Protein AF-D4AVE0-F1 (afdb_monomer_lite)

Structure (mmCIF, N/CA/C/O backbone):
data_AF-D4AVE0-F1
#
_entry.id   AF-D4AVE0-F1
#
loop_
_atom_site.group_PDB
_atom_site.id
_atom_site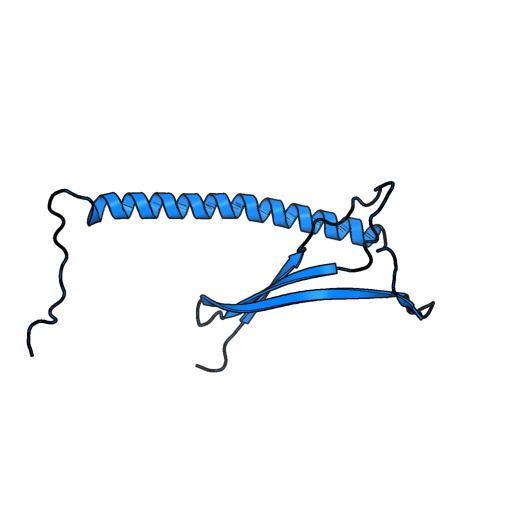.type_symbol
_atom_site.label_atom_id
_atom_site.label_alt_id
_atom_site.label_comp_id
_atom_site.label_asym_id
_atom_site.label_entity_id
_atom_site.label_seq_id
_atom_site.pdbx_PDB_ins_code
_atom_site.Cartn_x
_atom_site.Cartn_y
_atom_site.Cartn_z
_atom_site.occupancy
_atom_site.B_iso_or_equiv
_atom_site.auth_seq_id
_atom_site.auth_comp_id
_atom_site.auth_asym_id
_atom_site.auth_atom_id
_atom_site.pdbx_PDB_model_num
ATOM 1 N N . MET A 1 1 ? -22.936 -13.866 6.653 1.00 70.31 1 MET A N 1
ATOM 2 C CA . MET A 1 1 ? -23.498 -14.890 5.759 1.00 70.31 1 MET A CA 1
ATOM 3 C C . MET A 1 1 ? -22.963 -14.575 4.379 1.00 70.31 1 MET A C 1
ATOM 5 O O . MET A 1 1 ? -22.726 -13.404 4.125 1.00 70.31 1 MET A O 1
ATOM 9 N N . PHE A 1 2 ? -22.672 -15.578 3.562 1.00 84.19 2 PHE A N 1
ATOM 10 C CA . PHE A 1 2 ? -22.237 -15.350 2.185 1.00 84.19 2 PHE A CA 1
ATOM 11 C C . PHE A 1 2 ? -23.430 -14.882 1.321 1.00 84.19 2 PHE A C 1
ATOM 13 O O . PHE A 1 2 ? -24.539 -15.358 1.578 1.00 84.19 2 PHE A O 1
ATOM 20 N N . PRO A 1 3 ? -23.219 -14.024 0.302 1.00 89.94 3 PRO A N 1
ATOM 21 C CA . PRO A 1 3 ? -21.960 -13.357 -0.045 1.00 89.94 3 PRO A CA 1
ATOM 22 C C . PRO A 1 3 ? -21.659 -12.143 0.842 1.00 89.94 3 PRO A C 1
ATOM 24 O O . PRO A 1 3 ? -22.563 -11.500 1.368 1.00 89.94 3 PRO A O 1
ATOM 27 N N . ASP A 1 4 ? -20.369 -11.859 1.010 1.00 93.12 4 ASP A N 1
ATOM 28 C CA . ASP A 1 4 ? -19.869 -10.647 1.664 1.00 93.12 4 ASP A CA 1
ATOM 29 C C . ASP A 1 4 ? -19.346 -9.676 0.603 1.00 93.12 4 ASP A C 1
ATOM 31 O O . ASP A 1 4 ? -18.782 -10.107 -0.406 1.00 93.12 4 ASP A O 1
ATOM 35 N N . GLN A 1 5 ? -19.518 -8.381 0.847 1.00 95.75 5 GLN A N 1
ATOM 36 C CA . GLN A 1 5 ? -18.905 -7.333 0.045 1.00 95.75 5 GLN A CA 1
ATOM 37 C C . GLN A 1 5 ? -17.585 -6.934 0.699 1.00 95.75 5 GLN A C 1
ATOM 39 O O . GLN A 1 5 ? -17.499 -6.783 1.921 1.00 95.75 5 GLN A O 1
ATOM 44 N N . ILE A 1 6 ? -16.544 -6.780 -0.116 1.00 96.19 6 ILE A N 1
ATOM 45 C CA . ILE A 1 6 ? -15.226 -6.386 0.368 1.00 96.19 6 ILE A CA 1
ATOM 46 C C . ILE A 1 6 ? -14.790 -5.071 -0.258 1.00 96.19 6 ILE A C 1
ATOM 48 O O . ILE A 1 6 ? -15.017 -4.819 -1.440 1.00 96.19 6 ILE A O 1
ATOM 52 N N . SER A 1 7 ? -14.092 -4.279 0.546 1.00 97.50 7 SER A N 1
ATOM 53 C CA . SER A 1 7 ? -13.344 -3.110 0.102 1.00 97.50 7 SER A CA 1
ATOM 54 C C . SER A 1 7 ? -11.851 -3.420 0.194 1.00 97.50 7 SER A C 1
ATOM 56 O O . SER A 1 7 ? -11.379 -3.926 1.216 1.00 97.50 7 SER A O 1
ATOM 58 N N . VAL A 1 8 ? -11.102 -3.133 -0.871 1.00 97.94 8 VAL A N 1
ATOM 59 C CA . VAL A 1 8 ? -9.654 -3.373 -0.945 1.00 97.94 8 VAL A CA 1
ATOM 60 C C . VAL A 1 8 ? -8.934 -2.034 -1.016 1.00 97.94 8 VAL A C 1
ATOM 62 O O . VAL A 1 8 ? -9.192 -1.224 -1.904 1.00 97.94 8 VAL A O 1
ATOM 65 N N . TYR A 1 9 ? -8.030 -1.801 -0.072 1.00 96.75 9 TYR A N 1
ATOM 66 C CA . TYR A 1 9 ? -7.255 -0.572 0.023 1.00 96.75 9 TYR A CA 1
ATOM 67 C C . TYR A 1 9 ? -5.791 -0.871 -0.250 1.00 96.75 9 TYR A C 1
ATOM 69 O O . TYR A 1 9 ? -5.193 -1.676 0.460 1.00 96.75 9 TYR A O 1
ATOM 77 N N . HIS A 1 10 ? -5.213 -0.181 -1.229 1.00 96.75 10 HIS A N 1
ATOM 78 C CA . HIS A 1 10 ? -3.786 -0.230 -1.529 1.00 96.75 10 HIS A CA 1
ATOM 79 C C . HIS A 1 10 ? -3.136 1.072 -1.075 1.00 96.75 10 HIS A C 1
ATOM 81 O O . HIS A 1 10 ? -3.713 2.154 -1.221 1.00 96.75 10 HIS A O 1
ATOM 87 N N . LYS A 1 11 ? -1.915 0.980 -0.561 1.00 96.25 11 LYS A N 1
ATOM 88 C CA . LYS A 1 11 ? -1.058 2.143 -0.335 1.00 96.25 11 LYS A CA 1
ATOM 89 C C . LYS A 1 11 ? 0.369 1.815 -0.737 1.00 96.25 11 LYS A C 1
ATOM 91 O O . LYS A 1 11 ? 0.800 0.674 -0.616 1.00 96.25 11 LYS A O 1
ATOM 96 N N . LEU A 1 12 ? 1.115 2.834 -1.143 1.0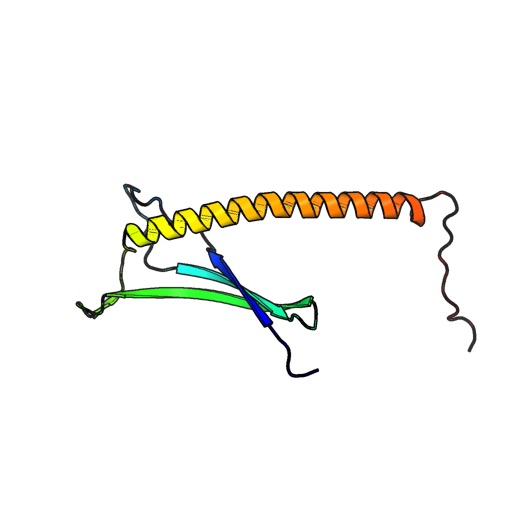0 95.94 12 LEU A N 1
ATOM 97 C CA . LEU A 1 12 ? 2.566 2.738 -1.262 1.00 95.94 12 LEU A CA 1
ATOM 98 C C . LEU A 1 12 ? 3.159 2.347 0.097 1.00 95.94 12 LEU A C 1
ATOM 100 O O . LEU A 1 12 ? 2.859 3.005 1.100 1.00 95.94 12 LEU A O 1
ATOM 104 N N . SER A 1 13 ? 3.988 1.304 0.126 1.00 94.81 13 SER A N 1
ATOM 105 C CA . SER A 1 13 ? 4.689 0.870 1.344 1.00 94.81 13 SER A CA 1
ATOM 106 C C . SER A 1 13 ? 5.861 1.790 1.676 1.00 94.81 13 SER A C 1
ATOM 108 O O . SER A 1 13 ? 6.118 2.083 2.841 1.00 94.81 13 SER A O 1
ATOM 110 N N . ASN A 1 14 ? 6.548 2.278 0.640 1.00 90.94 14 ASN A N 1
ATOM 111 C CA . ASN A 1 14 ? 7.761 3.076 0.758 1.00 90.94 14 ASN A CA 1
ATOM 112 C C . ASN A 1 14 ? 7.637 4.378 -0.022 1.00 90.94 14 ASN A C 1
ATOM 114 O O . ASN A 1 14 ? 6.990 4.430 -1.072 1.00 90.94 14 ASN A O 1
ATOM 118 N N . GLU A 1 15 ? 8.312 5.408 0.478 1.00 91.44 15 GLU A N 1
ATOM 119 C CA . GLU A 1 15 ? 8.450 6.667 -0.230 1.00 91.44 15 GLU A CA 1
ATOM 120 C C . GLU A 1 15 ? 9.178 6.409 -1.566 1.00 91.44 15 GLU A C 1
ATOM 122 O O . GLU A 1 15 ? 10.274 5.844 -1.553 1.00 91.44 15 GLU A O 1
ATOM 127 N N . PRO A 1 16 ? 8.605 6.803 -2.724 1.00 90.06 16 PRO A N 1
ATOM 128 C CA . PRO A 1 16 ? 9.316 6.729 -4.009 1.00 90.06 16 PRO A CA 1
ATOM 129 C C . PRO A 1 16 ? 10.635 7.535 -3.981 1.00 90.06 16 PRO A C 1
ATOM 131 O O . PRO A 1 16 ? 10.893 8.235 -3.010 1.00 90.06 16 PRO A O 1
ATOM 134 N N . PRO A 1 17 ? 11.503 7.511 -4.996 1.00 88.25 17 PRO A N 1
ATOM 135 C CA . PRO A 1 17 ? 12.554 8.520 -5.142 1.00 88.25 17 PRO A CA 1
ATOM 136 C C . PRO A 1 17 ? 11.983 9.844 -5.676 1.00 88.25 17 PRO A C 1
ATOM 138 O O . PRO A 1 17 ? 10.886 9.889 -6.246 1.00 88.25 17 PRO A O 1
ATOM 141 N N . ALA A 1 18 ? 12.727 10.942 -5.509 1.00 84.44 18 ALA A N 1
ATOM 142 C CA . ALA A 1 18 ? 12.371 12.193 -6.171 1.00 84.44 18 ALA A CA 1
ATOM 143 C C . ALA A 1 18 ? 12.543 12.037 -7.698 1.00 84.44 18 ALA A C 1
ATOM 145 O O . ALA A 1 18 ? 13.493 11.388 -8.132 1.00 84.44 18 ALA A O 1
ATOM 146 N N . PRO A 1 19 ? 11.690 12.648 -8.544 1.00 80.19 19 PRO A N 1
ATOM 147 C CA . PRO A 1 19 ? 11.794 12.490 -9.999 1.00 80.19 19 PRO A CA 1
ATOM 148 C C . PRO A 1 19 ? 13.139 12.941 -10.588 1.00 80.19 19 PRO A C 1
ATOM 150 O O . PRO A 1 19 ? 13.545 12.437 -11.629 1.00 80.19 19 PRO A O 1
ATOM 153 N N . ASN A 1 20 ? 13.817 13.871 -9.909 1.00 80.44 20 ASN A N 1
ATOM 154 C CA . ASN A 1 20 ? 15.106 14.440 -10.309 1.00 80.44 20 ASN A CA 1
ATOM 155 C C . ASN A 1 20 ? 16.237 14.036 -9.348 1.00 80.44 20 ASN A C 1
ATOM 157 O O . ASN A 1 20 ? 17.208 14.776 -9.207 1.00 80.44 20 ASN A O 1
ATOM 161 N N . ASP A 1 21 ? 16.080 12.925 -8.623 1.00 79.88 21 ASP A N 1
ATOM 162 C CA . ASP A 1 21 ? 17.123 12.427 -7.729 1.00 79.88 21 ASP A CA 1
ATOM 163 C C . ASP A 1 21 ? 18.414 12.165 -8.534 1.00 79.88 21 ASP A C 1
ATOM 165 O O . ASP A 1 21 ? 18.357 11.442 -9.534 1.00 79.88 21 ASP A O 1
ATOM 169 N N . PRO A 1 22 ? 19.565 12.761 -8.164 1.00 70.81 22 PRO A N 1
ATOM 170 C CA . PRO A 1 22 ? 20.829 12.539 -8.863 1.00 70.81 22 PRO A CA 1
ATOM 171 C C . PRO A 1 22 ? 21.373 11.117 -8.678 1.00 70.81 22 PRO A C 1
ATOM 173 O O . PRO A 1 22 ? 22.242 10.701 -9.443 1.00 70.81 22 PRO A O 1
ATOM 176 N N . ASN A 1 23 ? 20.887 10.375 -7.681 1.00 68.25 23 ASN A N 1
ATOM 177 C CA . ASN A 1 23 ? 21.259 8.990 -7.446 1.00 68.25 23 ASN A CA 1
ATOM 178 C C . ASN A 1 23 ? 20.004 8.168 -7.127 1.00 68.25 23 ASN A C 1
ATOM 180 O O . ASN A 1 23 ? 19.808 7.760 -5.978 1.00 68.25 23 ASN A O 1
ATOM 184 N N . PRO A 1 24 ? 19.126 7.937 -8.122 1.00 65.88 24 PRO A N 1
ATOM 185 C CA . PRO A 1 24 ? 17.911 7.192 -7.881 1.00 65.88 24 PRO A CA 1
ATOM 186 C C . PRO A 1 24 ? 18.317 5.767 -7.507 1.00 65.88 24 PRO A C 1
ATOM 188 O O . PRO A 1 24 ? 18.776 4.998 -8.355 1.00 65.88 24 PRO A O 1
ATOM 191 N N . SER A 1 25 ? 18.143 5.404 -6.232 1.00 62.06 25 SER A N 1
ATOM 192 C CA . SER A 1 25 ? 18.108 4.005 -5.796 1.00 62.06 25 SER A CA 1
ATOM 193 C C . SER A 1 25 ? 17.294 3.224 -6.823 1.00 62.06 25 SER A C 1
ATOM 195 O O . SER A 1 25 ? 16.259 3.742 -7.241 1.00 62.06 25 SER A O 1
ATOM 197 N N . HIS A 1 26 ? 17.746 2.039 -7.255 1.00 64.56 26 HIS A N 1
ATOM 198 C CA . HIS A 1 26 ? 17.087 1.223 -8.287 1.00 64.56 26 HIS A CA 1
ATOM 199 C C . HIS A 1 26 ? 15.601 0.980 -7.964 1.00 64.56 26 HIS A C 1
ATOM 201 O O . HIS A 1 26 ? 15.215 -0.046 -7.408 1.00 64.56 26 HIS A O 1
ATOM 207 N N . PHE A 1 27 ? 14.751 1.939 -8.320 1.00 73.56 27 PHE A N 1
ATOM 208 C CA . PHE A 1 27 ? 13.325 1.911 -8.076 1.00 73.56 27 PHE A CA 1
ATOM 209 C C . PHE A 1 27 ? 12.707 1.372 -9.354 1.00 73.56 27 PHE A C 1
ATOM 211 O O . PHE A 1 27 ? 12.395 2.108 -10.291 1.00 73.56 27 PHE A O 1
ATOM 218 N N . SER A 1 28 ? 12.685 0.045 -9.421 1.00 80.69 28 SER A N 1
ATOM 219 C CA . SER A 1 28 ? 12.256 -0.741 -10.582 1.00 80.69 28 SER A CA 1
ATOM 220 C C . SER A 1 28 ? 10.886 -1.386 -10.383 1.00 80.69 28 SER A C 1
ATOM 222 O O . SER A 1 28 ? 10.305 -1.930 -11.325 1.00 80.69 28 SER A O 1
ATOM 224 N N . ASN A 1 29 ? 10.382 -1.340 -9.154 1.00 86.62 29 ASN A N 1
ATOM 225 C CA . ASN A 1 29 ? 9.178 -2.011 -8.716 1.00 86.62 29 ASN A CA 1
ATOM 226 C C . ASN A 1 29 ? 8.379 -1.149 -7.736 1.00 86.62 29 ASN A C 1
ATOM 228 O O . ASN A 1 29 ? 8.887 -0.204 -7.130 1.00 86.62 29 ASN A O 1
ATOM 232 N N . LEU A 1 30 ? 7.100 -1.480 -7.619 1.00 88.62 30 LEU A N 1
ATOM 233 C CA . LEU A 1 30 ? 6.146 -0.829 -6.741 1.00 88.62 30 LEU A CA 1
ATOM 234 C C . LEU A 1 30 ? 5.785 -1.798 -5.617 1.00 88.62 30 LEU A C 1
ATOM 236 O O . LEU A 1 30 ? 5.196 -2.842 -5.880 1.00 88.62 30 LEU A O 1
ATOM 240 N N . HIS A 1 31 ? 6.128 -1.426 -4.386 1.00 93.06 31 HIS A N 1
ATOM 241 C CA . HIS A 1 31 ? 5.730 -2.169 -3.195 1.00 93.06 31 HIS A CA 1
ATOM 242 C C . HIS A 1 31 ? 4.457 -1.550 -2.624 1.00 93.06 31 HIS A C 1
ATOM 244 O O . HIS A 1 31 ? 4.447 -0.349 -2.315 1.00 93.06 31 HIS A O 1
ATOM 250 N N . LEU A 1 32 ? 3.400 -2.354 -2.517 1.00 96.19 32 LEU A N 1
ATOM 251 C CA . LEU A 1 32 ? 2.119 -1.936 -1.961 1.00 96.19 32 LEU A CA 1
ATOM 252 C C . LEU A 1 32 ? 1.759 -2.770 -0.737 1.00 96.19 32 LEU A C 1
ATOM 254 O O . LEU A 1 32 ? 1.786 -3.999 -0.784 1.00 96.19 32 LEU A O 1
ATOM 258 N N . ASP A 1 33 ? 1.325 -2.093 0.323 1.00 97.38 33 ASP A N 1
ATOM 259 C CA . ASP A 1 33 ? 0.612 -2.752 1.409 1.00 97.38 33 ASP A CA 1
ATOM 260 C C . ASP A 1 33 ? -0.876 -2.729 1.067 1.00 97.38 33 ASP A C 1
ATOM 262 O O . ASP A 1 33 ? -1.425 -1.687 0.678 1.00 97.38 33 ASP A O 1
ATOM 266 N N . VAL A 1 34 ? -1.542 -3.855 1.289 1.00 98.06 34 VAL A N 1
ATOM 267 C CA . VAL A 1 34 ? -2.954 -4.030 0.963 1.00 98.06 34 VAL A CA 1
ATOM 268 C C . VAL A 1 34 ? -3.736 -4.443 2.199 1.00 98.06 34 VAL A C 1
ATOM 270 O O . VAL A 1 34 ? -3.357 -5.365 2.926 1.00 98.06 34 VAL A O 1
ATOM 273 N N . LEU A 1 35 ? -4.863 -3.771 2.425 1.00 97.75 35 LEU A N 1
ATOM 274 C CA . LEU A 1 35 ? -5.841 -4.123 3.447 1.00 97.75 35 LEU A CA 1
ATOM 275 C C . LEU A 1 35 ? -7.162 -4.495 2.779 1.00 97.75 35 LEU A C 1
ATOM 277 O O . LEU A 1 35 ? -7.777 -3.672 2.103 1.00 97.75 35 LEU A O 1
ATOM 281 N N . ILE A 1 36 ? -7.621 -5.719 3.021 1.00 98.00 36 ILE A N 1
ATOM 282 C CA . ILE A 1 36 ? -8.925 -6.197 2.567 1.00 98.00 36 ILE A CA 1
ATOM 283 C C . ILE A 1 36 ? -9.883 -6.141 3.753 1.00 98.00 36 ILE A C 1
ATOM 285 O O . ILE A 1 36 ? -9.677 -6.823 4.761 1.00 98.00 36 ILE A O 1
ATOM 289 N N . MET A 1 37 ? -10.929 -5.329 3.637 1.00 97.69 37 MET A N 1
ATOM 290 C CA . MET A 1 37 ? -11.954 -5.124 4.657 1.00 97.69 37 MET A CA 1
ATOM 291 C C . MET A 1 37 ? -13.244 -5.836 4.266 1.00 97.69 37 MET A C 1
ATOM 293 O O . MET A 1 37 ? -13.745 -5.648 3.161 1.00 97.69 37 MET A O 1
ATOM 297 N N . SER A 1 38 ? -13.801 -6.611 5.195 1.00 96.81 38 SER A N 1
ATOM 298 C CA . SER A 1 38 ? -15.179 -7.095 5.095 1.00 96.81 38 SER A CA 1
ATOM 299 C C . SER A 1 38 ? -16.131 -5.960 5.452 1.00 96.81 38 SER A C 1
ATOM 301 O O . SER A 1 38 ? -16.049 -5.418 6.559 1.00 96.81 38 SER A O 1
ATOM 303 N N . GLU A 1 39 ? -17.050 -5.619 4.552 1.00 94.12 39 GLU A N 1
ATOM 304 C CA . GLU A 1 39 ? -18.061 -4.597 4.817 1.00 94.12 39 GLU A CA 1
ATOM 305 C C . GLU A 1 39 ? -19.141 -5.131 5.756 1.00 94.12 39 GLU A C 1
ATOM 307 O O . GLU A 1 39 ? -19.511 -4.452 6.713 1.00 94.12 39 GLU A O 1
ATOM 312 N N . ALA A 1 40 ? -19.593 -6.378 5.584 1.00 93.88 40 ALA A N 1
ATOM 313 C CA . ALA A 1 40 ? -20.622 -6.931 6.463 1.00 93.88 40 ALA A CA 1
ATOM 314 C C . ALA A 1 40 ? -20.133 -7.118 7.909 1.00 93.88 40 ALA A C 1
ATOM 316 O O . ALA A 1 40 ? -20.940 -7.132 8.841 1.00 93.88 40 ALA A O 1
ATOM 317 N N . LYS A 1 41 ? -18.825 -7.318 8.116 1.00 93.44 41 LYS A N 1
ATOM 318 C CA . LYS A 1 41 ? -18.228 -7.523 9.447 1.00 93.44 41 LYS A CA 1
ATOM 319 C C . LYS A 1 41 ? -17.473 -6.315 9.982 1.00 93.44 41 LYS A C 1
ATOM 321 O O . LYS A 1 41 ? -17.038 -6.380 11.128 1.00 93.44 41 LYS A O 1
ATOM 326 N N . GLN A 1 42 ? -17.309 -5.262 9.178 1.00 93.75 42 GLN A N 1
ATOM 327 C CA . GLN A 1 42 ? -16.584 -4.039 9.537 1.00 93.75 42 GLN A CA 1
ATOM 328 C C . GLN A 1 42 ? -15.205 -4.334 10.155 1.00 93.75 42 GLN A C 1
ATOM 330 O O . GLN A 1 42 ? -14.799 -3.724 11.142 1.00 93.75 42 GLN A O 1
ATOM 335 N N . ARG A 1 43 ? -14.479 -5.316 9.601 1.00 95.19 43 ARG A N 1
ATOM 336 C CA . ARG A 1 43 ? -13.167 -5.738 10.117 1.00 95.19 43 ARG A CA 1
ATOM 337 C C . ARG A 1 43 ? -12.211 -6.166 9.004 1.00 95.19 43 ARG A C 1
ATOM 339 O O . ARG A 1 43 ? -12.679 -6.604 7.948 1.00 95.19 43 ARG A O 1
ATOM 346 N N . PRO A 1 44 ? -10.889 -6.128 9.255 1.00 97.25 44 PRO A N 1
ATOM 347 C CA . PRO A 1 44 ? -9.911 -6.725 8.357 1.00 97.25 44 PRO A CA 1
ATOM 348 C C . PRO A 1 44 ? -10.225 -8.203 8.107 1.00 97.25 44 PRO A C 1
ATOM 350 O O . PRO A 1 44 ? -10.343 -8.999 9.046 1.00 97.25 44 PRO A O 1
ATOM 353 N N . ALA A 1 45 ? -10.380 -8.551 6.833 1.00 96.81 45 ALA A N 1
ATOM 354 C CA . ALA A 1 45 ? -10.527 -9.920 6.357 1.00 96.81 45 ALA A CA 1
ATOM 355 C C . ALA A 1 45 ? -9.163 -10.515 5.982 1.00 96.81 45 ALA A C 1
ATOM 357 O O . ALA A 1 45 ? -8.905 -11.676 6.291 1.00 96.81 45 ALA A O 1
ATOM 358 N N . ALA A 1 46 ? -8.282 -9.713 5.372 1.00 97.50 46 ALA A N 1
ATOM 359 C CA . ALA A 1 46 ? -6.923 -10.109 5.015 1.00 97.50 46 ALA A CA 1
ATOM 360 C C . ALA A 1 46 ? -5.984 -8.898 4.878 1.00 97.50 46 ALA A C 1
ATOM 362 O O . ALA A 1 46 ? -6.424 -7.750 4.767 1.00 97.50 46 ALA A O 1
ATOM 363 N N . ARG A 1 47 ? -4.678 -9.179 4.876 1.00 97.75 47 ARG A N 1
ATOM 364 C CA . ARG A 1 47 ? -3.614 -8.243 4.501 1.00 97.75 47 ARG A CA 1
ATOM 365 C C . ARG A 1 47 ? -2.727 -8.901 3.452 1.00 97.75 47 ARG A C 1
ATOM 367 O O . ARG A 1 47 ? -2.478 -10.103 3.554 1.00 97.75 47 ARG A O 1
ATOM 374 N N . CYS A 1 48 ? -2.262 -8.122 2.485 1.00 97.81 48 CYS A N 1
ATOM 375 C CA . CYS A 1 48 ? -1.343 -8.584 1.449 1.00 97.81 48 CYS A CA 1
ATOM 376 C C . CYS A 1 48 ? -0.201 -7.581 1.276 1.00 97.81 48 CYS A C 1
ATOM 378 O O . CYS A 1 48 ? -0.353 -6.399 1.584 1.00 97.81 48 CYS A O 1
ATOM 380 N N . GLU A 1 49 ? 0.921 -8.072 0.772 1.00 97.06 49 GLU A N 1
ATOM 381 C CA . GLU A 1 49 ? 2.030 -7.262 0.280 1.00 97.06 49 GLU A CA 1
ATOM 382 C C . GLU A 1 49 ? 2.188 -7.589 -1.203 1.00 97.06 49 GLU A C 1
ATOM 384 O O . GLU A 1 49 ? 2.218 -8.763 -1.582 1.00 97.06 49 GLU A O 1
ATOM 389 N N . GLU A 1 50 ? 2.233 -6.563 -2.045 1.00 96.25 50 GLU A N 1
ATOM 390 C CA . GLU A 1 50 ? 2.382 -6.717 -3.490 1.00 96.25 50 GLU A CA 1
ATOM 391 C C . GLU A 1 50 ? 3.724 -6.137 -3.930 1.00 96.25 50 GLU A C 1
ATOM 393 O O . GLU A 1 50 ? 4.028 -4.979 -3.647 1.00 96.25 50 GLU A O 1
ATOM 398 N N . ASP A 1 51 ? 4.503 -6.939 -4.656 1.00 93.88 51 ASP A N 1
ATOM 399 C CA . ASP A 1 51 ? 5.696 -6.501 -5.378 1.00 93.88 51 ASP A CA 1
ATOM 400 C C . ASP A 1 51 ? 5.393 -6.497 -6.882 1.00 93.88 51 ASP A C 1
ATOM 402 O O . ASP A 1 51 ? 5.316 -7.545 -7.531 1.00 93.88 51 ASP A O 1
ATOM 406 N N . VAL A 1 52 ? 5.172 -5.303 -7.436 1.00 92.31 52 VAL A N 1
ATOM 407 C CA . VAL A 1 52 ? 4.782 -5.124 -8.837 1.00 92.31 52 VAL A CA 1
ATOM 408 C C . VAL A 1 52 ? 5.978 -4.678 -9.668 1.00 92.31 52 VAL A C 1
ATOM 410 O O . VAL A 1 52 ? 6.512 -3.580 -9.505 1.00 92.31 52 VAL A O 1
ATOM 413 N N . VAL A 1 53 ? 6.358 -5.516 -10.630 1.00 91.94 53 VAL A N 1
ATOM 414 C CA . VAL A 1 53 ? 7.443 -5.259 -11.585 1.00 91.94 53 VAL A CA 1
ATOM 415 C C . VAL A 1 53 ? 6.896 -4.810 -12.936 1.00 91.94 53 VAL A C 1
ATOM 417 O O . VAL A 1 53 ? 5.865 -5.297 -13.396 1.00 91.94 53 VAL A O 1
ATOM 420 N N . LEU A 1 54 ? 7.601 -3.898 -13.605 1.00 91.75 54 LEU A N 1
ATOM 421 C CA . LEU A 1 54 ? 7.187 -3.375 -14.908 1.00 91.75 54 LEU A CA 1
ATOM 422 C C . LEU A 1 54 ? 8.120 -3.848 -16.021 1.00 91.75 54 LEU A C 1
ATOM 424 O O . LEU A 1 54 ? 9.325 -3.989 -15.816 1.00 91.75 54 LEU A O 1
ATOM 428 N N . TYR A 1 55 ? 7.564 -4.049 -17.215 1.00 93.12 55 TYR A N 1
ATOM 429 C CA . TYR A 1 55 ? 8.288 -4.490 -18.407 1.00 93.12 55 TYR A CA 1
ATOM 430 C C . TYR A 1 55 ? 8.100 -3.504 -19.562 1.00 93.12 55 TYR A C 1
ATOM 432 O O . TYR A 1 55 ? 6.993 -3.027 -19.809 1.00 93.12 55 TYR A O 1
ATOM 440 N N . ASP A 1 56 ? 9.177 -3.239 -20.305 1.00 92.19 56 ASP A N 1
ATOM 441 C CA . ASP A 1 56 ? 9.095 -2.639 -21.635 1.00 92.19 56 ASP A CA 1
ATOM 442 C C . ASP A 1 56 ? 9.011 -3.757 -22.676 1.00 92.19 56 ASP A C 1
ATOM 444 O O . ASP A 1 56 ? 10.002 -4.414 -23.011 1.00 92.19 56 ASP A O 1
ATOM 448 N N . TYR A 1 57 ? 7.803 -3.973 -23.189 1.00 93.69 57 TYR A N 1
ATOM 449 C CA . TYR A 1 57 ? 7.524 -5.022 -24.166 1.00 93.69 57 TYR A CA 1
ATOM 450 C C . TYR A 1 57 ? 8.168 -4.779 -25.532 1.00 93.69 57 TYR A C 1
ATOM 452 O O . TYR A 1 57 ? 8.387 -5.739 -26.264 1.00 93.69 57 TYR A O 1
ATOM 460 N N . ARG A 1 58 ? 8.537 -3.538 -25.877 1.00 94.56 58 ARG A N 1
ATOM 461 C CA . ARG A 1 58 ? 9.195 -3.240 -27.164 1.00 94.56 58 ARG A CA 1
ATOM 462 C C . ARG A 1 58 ? 10.594 -3.844 -27.230 1.00 94.56 58 ARG A C 1
ATOM 464 O O . ARG A 1 58 ? 11.058 -4.210 -28.303 1.00 94.56 58 ARG A O 1
ATOM 471 N N . ILE A 1 59 ? 11.252 -3.939 -26.075 1.00 94.31 59 ILE A N 1
ATOM 472 C CA . ILE A 1 59 ? 12.597 -4.505 -25.921 1.00 94.31 59 ILE A CA 1
ATOM 473 C C . ILE A 1 59 ? 12.601 -5.817 -25.125 1.00 94.31 59 ILE A C 1
ATOM 475 O O . ILE A 1 59 ? 13.677 -6.334 -24.830 1.00 94.31 59 ILE A O 1
ATOM 479 N N . ALA A 1 60 ? 11.419 -6.331 -24.763 1.00 93.88 60 ALA A N 1
ATOM 480 C CA . ALA A 1 60 ? 11.209 -7.548 -23.978 1.00 93.88 60 ALA A CA 1
ATOM 481 C C . ALA A 1 60 ? 12.053 -7.619 -22.687 1.00 93.88 60 ALA A C 1
ATOM 483 O O . ALA A 1 60 ? 12.637 -8.655 -22.367 1.00 93.88 60 ALA A O 1
ATOM 484 N N . LYS A 1 61 ? 12.146 -6.510 -21.938 1.00 93.31 61 LYS A N 1
ATOM 485 C CA . LYS A 1 61 ? 12.969 -6.422 -20.716 1.00 93.31 61 LYS A CA 1
ATOM 486 C C . LYS A 1 61 ? 12.221 -5.795 -19.548 1.00 93.31 61 LYS A C 1
ATOM 488 O O . LYS A 1 61 ? 11.403 -4.897 -19.736 1.00 93.31 61 LYS A O 1
ATOM 493 N N . LYS A 1 62 ? 12.554 -6.242 -18.333 1.00 91.50 62 LYS A N 1
ATOM 494 C CA . LYS A 1 62 ? 12.128 -5.593 -17.087 1.00 91.50 62 LYS A CA 1
ATOM 495 C C . LYS A 1 62 ? 12.707 -4.175 -17.038 1.00 91.50 62 LYS A C 1
ATOM 497 O O . LYS A 1 62 ? 13.865 -3.961 -17.401 1.00 91.50 62 LYS A O 1
ATOM 502 N N . LEU A 1 63 ? 11.905 -3.213 -16.593 1.00 90.62 63 LEU A N 1
ATOM 503 C CA . LEU A 1 63 ? 12.377 -1.864 -16.315 1.00 90.62 63 LEU A CA 1
ATOM 504 C C . LEU A 1 63 ? 13.297 -1.896 -15.097 1.00 90.62 63 LEU A C 1
ATOM 506 O O . LEU A 1 63 ? 12.91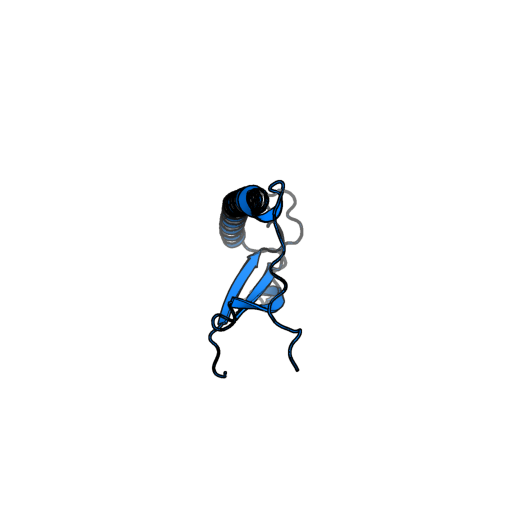6 -2.388 -14.042 1.00 90.62 63 LEU A O 1
ATOM 510 N N . ASN A 1 64 ? 14.499 -1.343 -15.237 1.00 87.19 64 ASN A N 1
ATOM 511 C CA . ASN A 1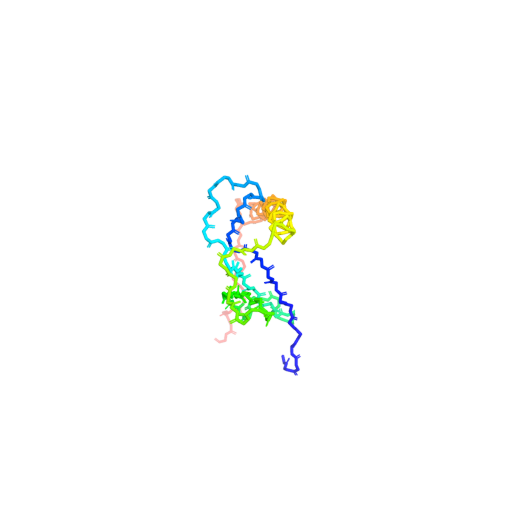 64 ? 15.443 -1.206 -14.123 1.00 87.19 64 ASN A CA 1
ATOM 512 C C . ASN A 1 64 ? 15.235 0.093 -13.332 1.00 87.19 64 ASN A C 1
ATOM 514 O O . ASN A 1 64 ? 15.743 0.219 -12.220 1.00 87.19 64 ASN A O 1
ATOM 518 N N . ILE A 1 65 ? 14.525 1.052 -13.929 1.00 86.69 65 ILE A N 1
ATOM 519 C CA . ILE A 1 65 ? 14.166 2.351 -13.363 1.00 86.69 65 ILE A CA 1
ATOM 520 C C . ILE A 1 65 ? 12.772 2.693 -13.891 1.00 86.69 65 ILE A C 1
ATOM 522 O O . ILE A 1 65 ? 12.502 2.536 -15.087 1.00 86.69 65 ILE A O 1
ATOM 526 N N . LEU A 1 66 ? 11.884 3.150 -13.010 1.00 87.94 66 LEU A N 1
ATOM 527 C CA . LEU A 1 66 ? 10.590 3.668 -13.429 1.00 87.94 66 LEU A CA 1
ATOM 528 C C . LEU A 1 66 ? 10.734 4.962 -14.250 1.00 87.94 66 LEU A C 1
ATOM 530 O O . LEU A 1 66 ? 11.592 5.796 -13.951 1.00 87.94 66 LEU A O 1
ATOM 534 N N . PRO A 1 67 ? 9.868 5.188 -15.253 1.00 88.69 67 PRO A N 1
ATOM 535 C CA . PRO A 1 67 ? 9.848 6.444 -15.990 1.00 88.69 67 PRO A CA 1
ATOM 536 C C . PRO A 1 67 ? 9.552 7.645 -15.082 1.00 88.69 67 PRO A C 1
ATOM 538 O O . PRO A 1 67 ? 8.713 7.564 -14.183 1.00 88.69 67 PRO A O 1
ATOM 541 N N . ALA A 1 68 ? 10.156 8.799 -15.381 1.00 88.31 68 ALA A N 1
ATOM 542 C CA . ALA A 1 68 ? 10.000 10.018 -14.581 1.00 88.31 68 ALA A CA 1
ATOM 543 C C . ALA A 1 68 ? 8.532 10.436 -14.384 1.00 88.31 68 ALA A C 1
ATOM 545 O O . ALA A 1 68 ? 8.131 10.813 -13.285 1.00 88.31 68 ALA A O 1
ATOM 546 N N . TRP A 1 69 ? 7.698 10.313 -15.423 1.00 90.31 69 TRP A N 1
ATOM 547 C CA . TRP A 1 69 ? 6.274 10.648 -15.329 1.00 90.31 69 TRP A CA 1
ATOM 548 C C . TRP A 1 69 ? 5.534 9.787 -14.296 1.00 90.31 69 TRP A C 1
ATOM 550 O O . TRP A 1 69 ? 4.619 10.279 -13.643 1.00 90.3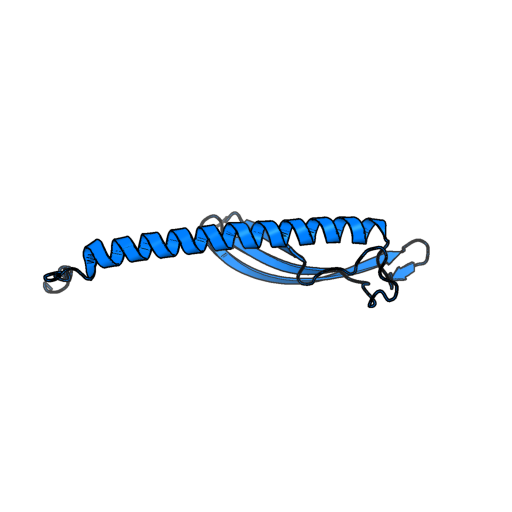1 69 TRP A O 1
ATOM 560 N N . MET A 1 70 ? 5.939 8.527 -14.120 1.00 90.81 70 MET A N 1
ATOM 561 C CA . MET A 1 70 ? 5.344 7.605 -13.155 1.00 90.81 70 MET A CA 1
ATOM 562 C C . MET A 1 70 ? 5.789 7.960 -11.737 1.00 90.81 70 MET A C 1
ATOM 564 O O . MET A 1 70 ? 4.953 8.063 -10.842 1.00 90.81 70 MET A O 1
ATOM 568 N N . LEU A 1 71 ? 7.083 8.252 -11.556 1.00 90.19 71 LEU A N 1
ATOM 569 C CA . LEU A 1 71 ? 7.628 8.727 -10.281 1.00 90.19 71 LEU A CA 1
ATOM 570 C C . LEU A 1 71 ? 6.931 10.003 -9.797 1.00 90.19 71 LEU A C 1
ATOM 572 O O . LEU A 1 71 ? 6.602 10.106 -8.618 1.00 90.19 71 LEU A O 1
ATOM 576 N N . VAL A 1 72 ? 6.628 10.942 -10.702 1.00 92.50 72 VAL A N 1
ATOM 577 C CA . VAL A 1 72 ? 5.854 12.152 -10.374 1.00 92.50 72 VAL A CA 1
ATOM 578 C C . VAL A 1 72 ? 4.473 11.803 -9.811 1.00 92.50 72 VAL A C 1
ATOM 580 O O . VAL A 1 72 ? 4.057 12.398 -8.818 1.00 92.50 72 VAL A O 1
ATOM 583 N N . GLN A 1 73 ? 3.753 10.848 -10.407 1.00 93.50 73 GLN A N 1
ATOM 584 C CA . GLN A 1 73 ? 2.431 10.458 -9.899 1.00 93.50 73 GLN A CA 1
ATOM 585 C C . GLN A 1 73 ? 2.528 9.723 -8.561 1.00 93.50 73 GLN A C 1
ATOM 587 O O . GLN A 1 73 ? 1.740 9.988 -7.657 1.00 93.50 73 GLN A O 1
ATOM 592 N N . TYR A 1 74 ? 3.517 8.845 -8.399 1.00 91.75 74 TYR A N 1
ATOM 593 C CA . TYR A 1 74 ? 3.717 8.124 -7.143 1.00 91.75 74 TYR A CA 1
ATOM 594 C C . TYR A 1 74 ? 4.121 9.053 -6.003 1.00 91.75 74 TYR A C 1
ATOM 596 O O . TYR A 1 74 ? 3.658 8.874 -4.882 1.00 91.75 74 TYR A O 1
ATOM 604 N N . ARG A 1 75 ? 4.908 10.094 -6.282 1.00 92.69 75 ARG A N 1
ATOM 605 C CA . ARG A 1 75 ? 5.200 11.158 -5.316 1.00 92.69 75 ARG A CA 1
ATOM 606 C C . ARG A 1 75 ? 3.944 11.882 -4.853 1.00 92.69 75 ARG A C 1
ATOM 608 O O . ARG A 1 75 ? 3.720 11.983 -3.653 1.00 92.69 75 ARG A O 1
ATOM 615 N N . LYS A 1 76 ? 3.085 12.291 -5.788 1.00 95.31 76 LYS A N 1
ATOM 616 C CA . LYS A 1 76 ? 1.796 12.916 -5.453 1.00 95.31 76 LYS A CA 1
ATOM 617 C C . LYS A 1 76 ? 0.915 11.995 -4.610 1.00 95.31 76 LYS A C 1
ATOM 619 O O . LYS A 1 76 ? 0.298 12.443 -3.648 1.00 95.31 76 LYS A O 1
ATOM 624 N N . LEU A 1 77 ? 0.867 10.706 -4.952 1.00 95.31 77 LEU A N 1
ATOM 625 C CA . LEU A 1 77 ? 0.128 9.710 -4.178 1.00 95.31 77 LEU A CA 1
ATOM 626 C C . LEU A 1 77 ? 0.705 9.555 -2.763 1.00 95.31 77 LEU A C 1
ATOM 628 O O . LEU A 1 77 ? -0.054 9.535 -1.799 1.00 95.31 77 LEU A O 1
ATOM 632 N N . TRP A 1 78 ? 2.031 9.495 -2.628 1.00 96.00 78 TRP A N 1
ATOM 633 C CA . TRP A 1 78 ? 2.712 9.417 -1.334 1.00 96.00 78 TRP A CA 1
ATOM 634 C C . TRP A 1 78 ? 2.394 10.621 -0.442 1.00 96.00 78 TRP A C 1
ATOM 636 O O . TRP A 1 78 ? 2.017 10.459 0.717 1.00 96.00 78 TRP A O 1
ATOM 646 N N . GLU A 1 79 ? 2.474 11.830 -0.995 1.00 96.62 79 GLU A N 1
ATOM 647 C CA . GLU A 1 79 ? 2.139 13.066 -0.284 1.00 96.62 79 GLU A CA 1
ATOM 648 C C . GLU A 1 79 ? 0.676 13.069 0.182 1.00 96.62 79 GLU A C 1
ATOM 650 O O . GLU A 1 79 ? 0.389 13.387 1.339 1.00 96.62 79 GLU A O 1
ATOM 655 N N . ALA A 1 80 ? -0.251 12.646 -0.684 1.00 97.69 80 ALA A N 1
ATOM 656 C CA . ALA A 1 80 ? -1.661 12.512 -0.332 1.00 97.69 80 ALA A CA 1
ATOM 657 C C . ALA A 1 80 ? -1.884 11.472 0.782 1.00 97.69 80 ALA A C 1
ATOM 659 O O . ALA A 1 80 ? -2.664 11.717 1.707 1.00 97.69 80 ALA A O 1
ATOM 660 N N . GLN A 1 81 ? -1.175 10.339 0.736 1.00 97.38 81 GLN A N 1
ATOM 661 C CA . GLN A 1 81 ? -1.215 9.317 1.784 1.00 97.38 81 GLN A CA 1
ATOM 662 C C . GLN A 1 81 ? -0.728 9.862 3.130 1.00 97.38 81 GLN A C 1
ATOM 664 O O . GLN A 1 81 ? -1.407 9.673 4.141 1.00 97.38 81 GLN A O 1
ATOM 669 N N . GLU A 1 82 ? 0.416 10.548 3.169 1.00 97.62 82 GLU A N 1
ATOM 670 C CA . GLU A 1 82 ? 0.961 11.078 4.424 1.00 97.62 82 GLU A CA 1
ATOM 671 C C . GLU A 1 82 ? 0.089 12.206 4.994 1.00 97.62 82 GLU A C 1
ATOM 673 O O . GLU A 1 82 ? -0.151 12.246 6.206 1.00 97.62 82 GLU A O 1
ATOM 678 N N . ALA A 1 83 ? -0.482 13.061 4.138 1.00 97.88 83 ALA A N 1
ATOM 679 C CA . ALA A 1 83 ? -1.459 14.063 4.556 1.00 97.88 83 ALA A CA 1
ATOM 680 C C . ALA A 1 83 ? -2.716 13.415 5.168 1.00 97.88 83 ALA A C 1
ATOM 682 O O . ALA A 1 83 ? -3.134 13.783 6.271 1.00 97.88 83 ALA A O 1
ATOM 683 N N . ALA A 1 84 ? -3.285 12.403 4.504 1.00 96.88 84 ALA A N 1
ATOM 684 C CA . ALA A 1 84 ? -4.453 11.676 4.999 1.00 96.88 84 ALA A CA 1
ATOM 685 C C . ALA A 1 84 ? -4.160 10.938 6.315 1.00 96.88 84 ALA A C 1
ATOM 687 O O . ALA A 1 84 ? -4.961 10.975 7.250 1.00 96.88 84 ALA A O 1
ATOM 688 N N . LYS A 1 85 ? -2.989 10.305 6.426 1.00 96.50 85 LYS A N 1
ATOM 689 C CA . LYS A 1 85 ? -2.516 9.629 7.640 1.00 96.50 85 LYS A CA 1
ATOM 690 C C . LYS A 1 85 ? -2.389 10.597 8.810 1.00 96.50 85 LYS A C 1
ATOM 692 O O . LYS A 1 85 ? -2.822 10.258 9.910 1.00 96.50 85 LYS A O 1
ATOM 697 N N . LYS A 1 86 ? -1.836 11.795 8.595 1.00 97.62 86 LYS A N 1
ATOM 698 C CA . LYS A 1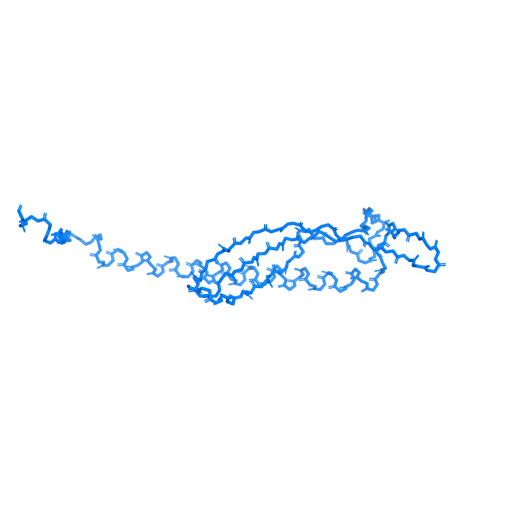 86 ? -1.763 12.836 9.629 1.00 97.62 86 LYS A CA 1
ATOM 699 C C . LYS A 1 86 ? -3.163 13.251 10.089 1.00 97.62 86 LYS A C 1
ATOM 701 O O . LYS A 1 86 ? -3.460 13.138 11.276 1.00 97.62 86 LYS A O 1
ATOM 706 N N . ALA A 1 87 ? -4.033 13.630 9.153 1.00 97.88 87 ALA A N 1
ATOM 707 C CA . ALA A 1 87 ? -5.393 14.068 9.463 1.00 97.88 87 ALA A CA 1
ATOM 708 C C . ALA A 1 87 ? -6.210 12.982 10.188 1.00 97.88 87 ALA A C 1
ATOM 710 O O . ALA A 1 87 ? -6.942 13.261 11.134 1.00 97.88 87 ALA A O 1
ATOM 711 N N . ASN A 1 88 ? -6.078 11.718 9.782 1.00 96.25 88 ASN A N 1
ATOM 712 C CA . ASN A 1 88 ? -6.811 10.622 10.412 1.00 96.25 88 ASN A CA 1
ATOM 713 C C . ASN A 1 88 ? -6.241 10.245 11.787 1.00 96.25 88 ASN A C 1
ATOM 715 O O . ASN A 1 88 ? -7.017 9.905 12.675 1.00 96.25 88 ASN A O 1
ATOM 719 N N . ARG A 1 89 ? -4.925 10.366 12.014 1.00 96.75 89 ARG A N 1
ATOM 720 C CA . ARG A 1 89 ? -4.338 10.213 13.359 1.00 96.75 89 ARG A CA 1
ATOM 721 C C . ARG A 1 89 ? -4.878 11.251 14.338 1.00 96.75 89 ARG A C 1
ATOM 723 O O . ARG A 1 89 ? -5.126 10.918 15.491 1.00 96.75 89 ARG A O 1
ATOM 730 N N . GLU A 1 90 ? -5.071 12.487 13.889 1.00 97.38 90 GLU A N 1
ATOM 731 C CA . GLU A 1 90 ? -5.667 13.543 14.714 1.00 97.38 90 GLU A CA 1
ATOM 732 C C . GLU A 1 90 ? -7.116 13.202 15.094 1.00 97.38 90 GLU A C 1
ATOM 734 O O . GLU A 1 90 ? -7.478 13.310 16.262 1.00 97.38 90 GLU A O 1
ATOM 739 N N . LYS A 1 91 ? -7.913 12.684 14.150 1.00 97.31 91 LYS A N 1
ATOM 740 C CA . LYS A 1 91 ? -9.280 12.207 14.429 1.00 97.31 91 LYS A CA 1
ATOM 741 C C . LYS A 1 91 ? -9.311 11.034 15.410 1.00 97.31 91 LYS A C 1
ATOM 743 O O . LYS A 1 91 ? -10.162 11.012 16.290 1.00 97.31 91 LYS A O 1
ATOM 748 N N . VAL A 1 92 ? -8.397 10.070 15.277 1.00 96.56 92 VAL A N 1
ATOM 749 C CA . VAL A 1 92 ? -8.300 8.938 16.217 1.00 96.56 92 VAL A CA 1
ATOM 750 C C . VAL A 1 92 ? -8.017 9.444 17.630 1.00 96.56 92 VAL A C 1
ATOM 752 O O . VAL A 1 92 ? -8.741 9.081 18.549 1.00 96.56 92 VAL A O 1
ATOM 755 N N . ARG A 1 93 ? -7.053 10.358 17.792 1.00 97.25 93 ARG A N 1
ATOM 756 C CA . ARG A 1 93 ? -6.746 10.975 19.095 1.00 97.25 93 ARG A CA 1
ATOM 757 C C . ARG A 1 93 ? -7.934 11.731 19.687 1.00 97.25 93 ARG A C 1
ATOM 759 O O . ARG A 1 93 ? -8.127 11.724 20.898 1.00 97.25 93 ARG A O 1
ATOM 766 N N . ASP A 1 94 ? -8.718 12.405 18.847 1.00 97.50 94 ASP A N 1
ATOM 767 C CA . ASP A 1 94 ? -9.940 13.084 19.280 1.00 97.50 94 ASP A CA 1
ATOM 768 C C . ASP A 1 94 ? -10.980 12.099 19.827 1.00 97.50 94 ASP A C 1
ATOM 770 O O . ASP A 1 94 ? -11.533 12.314 20.906 1.00 97.50 94 ASP A O 1
ATOM 774 N N . ILE A 1 95 ? -11.194 10.988 19.117 1.00 96.62 95 ILE A N 1
ATOM 775 C CA . ILE A 1 95 ? -12.091 9.912 19.550 1.00 96.62 95 ILE A CA 1
ATOM 776 C C . ILE A 1 95 ? -11.596 9.304 20.864 1.00 96.62 95 ILE A C 1
ATOM 778 O O . ILE A 1 95 ? -12.380 9.195 21.800 1.00 96.62 95 ILE A O 1
ATOM 782 N N . GLU A 1 96 ? -10.309 8.965 20.963 1.00 95.94 96 GLU A N 1
ATOM 783 C CA . GLU A 1 96 ? -9.699 8.420 22.185 1.00 95.94 96 GLU A CA 1
ATOM 784 C C . GLU A 1 96 ? -9.897 9.357 23.383 1.00 95.94 96 GLU A C 1
ATOM 786 O O . GLU A 1 96 ? -10.303 8.912 24.456 1.00 95.94 96 GLU A O 1
ATOM 791 N N . ARG A 1 97 ? -9.687 10.668 23.197 1.00 96.31 97 ARG A N 1
ATOM 792 C CA . ARG A 1 97 ? -9.912 11.667 24.250 1.00 96.31 97 ARG A CA 1
ATOM 793 C C . ARG A 1 97 ? -11.369 11.680 24.714 1.00 96.31 97 ARG A C 1
ATOM 795 O O . ARG A 1 97 ? -11.625 11.639 25.913 1.00 96.31 97 ARG A O 1
ATOM 802 N N . ARG A 1 98 ? -12.318 11.698 23.776 1.00 94.81 98 ARG A N 1
ATOM 803 C CA . ARG A 1 98 ? -13.759 11.702 24.081 1.00 94.81 98 ARG A CA 1
ATOM 804 C C . ARG A 1 98 ? -14.208 10.415 24.771 1.00 94.81 98 ARG A C 1
ATOM 806 O O . ARG A 1 98 ? -15.028 10.471 25.680 1.00 94.81 98 ARG A O 1
ATOM 813 N N . VAL A 1 99 ? -13.669 9.265 24.364 1.00 93.94 99 VAL A N 1
ATOM 814 C CA . VAL A 1 99 ? -13.910 7.985 25.046 1.00 93.94 99 VAL A CA 1
ATOM 815 C C . VAL A 1 99 ? -13.398 8.059 26.483 1.00 93.94 99 VAL A C 1
ATOM 817 O O . VAL A 1 99 ? -14.141 7.721 27.399 1.00 93.94 99 VAL A O 1
ATOM 820 N N . ARG A 1 100 ? -12.193 8.598 26.704 1.00 90.94 100 ARG A N 1
ATOM 821 C CA . ARG A 1 100 ? -11.633 8.746 28.052 1.00 90.94 100 ARG A CA 1
ATOM 822 C C . ARG A 1 100 ? -12.461 9.671 28.947 1.00 90.94 100 ARG A C 1
ATOM 824 O O . ARG A 1 100 ? -12.662 9.365 30.118 1.00 90.94 100 ARG A O 1
ATOM 831 N N . GLU A 1 101 ? -12.948 10.790 28.416 1.00 91.50 101 GLU A N 1
ATOM 832 C CA . GLU A 1 101 ? -13.845 11.699 29.145 1.00 91.50 101 GLU A CA 1
ATOM 833 C C . GLU A 1 101 ? -15.132 10.984 29.588 1.00 91.50 101 GLU A C 1
ATOM 835 O O . GLU A 1 101 ? -15.570 11.143 30.729 1.00 91.50 101 GLU A O 1
ATOM 840 N N . LEU A 1 102 ? -15.711 10.151 28.714 1.00 89.94 102 LEU A N 1
ATOM 841 C CA . LEU A 1 102 ? -16.892 9.350 29.038 1.00 89.94 102 LEU A CA 1
ATOM 842 C C . LEU A 1 102 ? -16.599 8.291 30.103 1.00 89.94 102 LEU A C 1
ATOM 844 O O . LEU A 1 102 ? -17.382 8.166 31.044 1.00 89.94 102 LEU A O 1
ATOM 848 N N . GLU A 1 103 ? -15.488 7.561 29.984 1.00 86.25 103 GLU A N 1
ATOM 849 C CA . GLU A 1 103 ? -15.055 6.567 30.975 1.00 86.25 103 GLU A CA 1
ATOM 850 C C . GLU A 1 103 ? -14.920 7.192 32.364 1.00 86.25 103 GLU A C 1
ATOM 852 O O . GLU A 1 103 ? -15.486 6.677 33.328 1.00 86.25 103 GLU A O 1
ATOM 857 N N . VAL A 1 104 ? -14.251 8.345 32.463 1.00 84.00 104 VAL A N 1
ATOM 858 C CA . VAL A 1 104 ? -14.083 9.047 33.742 1.00 84.00 104 VAL A CA 1
ATOM 859 C C . VAL A 1 104 ? -15.426 9.532 34.296 1.00 84.00 104 VAL A C 1
ATOM 861 O O . VAL A 1 104 ? -15.685 9.419 35.491 1.00 84.00 104 VAL A O 1
ATOM 864 N N . GLY A 1 105 ? -16.311 10.035 33.431 1.00 76.44 105 GLY A N 1
ATOM 865 C CA . GLY A 1 105 ? -17.628 10.533 33.830 1.00 76.44 105 GLY A CA 1
ATOM 866 C C . GLY A 1 105 ? -18.629 9.455 34.268 1.00 76.44 105 GLY A C 1
ATOM 867 O O . GLY A 1 105 ? -19.608 9.781 34.940 1.00 76.44 105 GLY A O 1
ATOM 868 N N . THR A 1 106 ? -18.416 8.184 33.907 1.00 70.31 106 THR A N 1
ATOM 869 C CA . THR A 1 106 ? -19.344 7.081 34.228 1.00 70.31 106 THR A CA 1
ATOM 870 C C . THR A 1 106 ? -18.766 6.040 35.181 1.00 70.31 106 THR A C 1
ATOM 872 O O . THR A 1 106 ? -19.444 5.686 36.149 1.00 70.31 106 THR A O 1
ATOM 875 N N . TRP A 1 107 ? -17.543 5.572 34.929 1.00 58.91 107 TRP A N 1
ATOM 876 C CA . TRP A 1 107 ? -16.918 4.440 35.618 1.00 58.91 107 TRP A CA 1
ATOM 877 C C . TRP A 1 107 ? -15.964 4.860 36.746 1.00 58.91 107 TRP A C 1
ATOM 879 O O . TRP A 1 107 ? -16.009 4.244 37.804 1.00 58.91 107 TRP A O 1
ATOM 889 N N . ASP A 1 108 ? -15.185 5.941 36.588 1.00 58.44 108 ASP A N 1
ATOM 890 C CA . ASP A 1 108 ? -14.243 6.421 37.630 1.00 58.44 108 ASP A CA 1
ATOM 891 C C . ASP A 1 108 ? -14.891 7.386 38.656 1.00 58.44 108 ASP A C 1
ATOM 893 O O . ASP A 1 108 ? -14.191 8.060 39.416 1.00 58.44 108 ASP A O 1
ATOM 897 N N . ARG A 1 109 ? -16.228 7.493 38.714 1.00 61.22 109 ARG A N 1
ATOM 898 C CA . ARG A 1 109 ? -16.890 8.328 39.735 1.00 61.22 109 ARG A CA 1
ATOM 899 C C . ARG A 1 109 ? -16.875 7.632 41.101 1.00 61.22 109 ARG A C 1
ATOM 901 O O . ARG A 1 109 ? -17.191 6.446 41.191 1.00 61.22 109 ARG A O 1
ATOM 908 N N . GLU A 1 110 ? -16.594 8.371 42.179 1.00 53.97 110 GLU A N 1
ATOM 909 C CA . GLU A 1 110 ? -16.759 7.860 43.550 1.00 53.97 110 GLU A CA 1
ATOM 910 C C . GLU A 1 110 ? -18.196 7.335 43.736 1.00 53.97 110 GLU A C 1
ATOM 912 O O . GLU A 1 110 ? -19.171 8.081 43.618 1.00 53.97 110 GLU A O 1
ATOM 917 N N . GLY A 1 111 ? -18.330 6.024 43.967 1.00 60.00 111 GLY A N 1
ATOM 918 C CA . GLY A 1 111 ? -19.621 5.338 44.097 1.00 60.00 111 GLY A CA 1
ATOM 919 C C . GLY A 1 111 ? -20.169 4.690 42.818 1.00 60.00 111 GLY A C 1
ATOM 920 O O . GLY A 1 111 ? -21.344 4.321 42.791 1.00 60.00 111 GLY A O 1
ATOM 921 N N . ALA A 1 112 ? -19.370 4.540 41.755 1.00 60.62 112 ALA A N 1
ATOM 922 C CA . ALA A 1 112 ? -19.730 3.674 40.632 1.00 60.62 112 ALA A CA 1
ATOM 923 C C . ALA A 1 112 ? -19.884 2.216 41.112 1.00 60.62 112 ALA A C 1
ATOM 925 O O . ALA A 1 112 ? -18.960 1.632 41.671 1.00 60.62 112 ALA A O 1
ATOM 926 N N . VAL A 1 113 ? -21.071 1.637 40.915 1.00 59.97 113 VAL A N 1
ATOM 927 C CA . VAL A 1 113 ? -21.366 0.232 41.228 1.00 59.97 113 VAL A CA 1
ATOM 928 C C . VAL A 1 113 ? -21.453 -0.531 39.913 1.00 59.97 113 VAL A C 1
ATOM 930 O O . VAL A 1 113 ? -22.288 -0.208 39.067 1.00 59.97 113 VAL A O 1
ATOM 933 N N . GLU A 1 114 ? -20.609 -1.548 39.745 1.00 57.41 114 GLU A N 1
ATOM 934 C CA . GLU A 1 114 ? -20.728 -2.507 38.649 1.00 57.41 114 GLU A CA 1
ATOM 935 C C . GLU A 1 114 ? -22.063 -3.253 38.765 1.00 57.41 114 GLU A C 1
ATOM 937 O O . GLU A 1 114 ? -22.306 -3.991 39.723 1.00 57.41 114 GLU A O 1
ATOM 942 N N . SER A 1 115 ? -22.953 -3.070 37.786 1.00 55.25 115 SER A N 1
ATOM 943 C CA . SER A 1 115 ? -24.129 -3.928 37.655 1.00 55.25 115 SER A CA 1
ATOM 944 C C . SER A 1 115 ? -23.665 -5.284 37.129 1.00 55.25 115 SER A C 1
ATOM 946 O O . SER A 1 115 ? -23.576 -5.512 35.923 1.00 55.25 115 SER A O 1
ATOM 948 N N . MET A 1 116 ? -23.338 -6.185 38.053 1.00 55.25 116 MET A N 1
ATOM 949 C CA . MET A 1 116 ? -23.191 -7.608 37.768 1.00 55.25 116 MET A CA 1
ATOM 950 C C . MET A 1 116 ? -24.576 -8.116 37.364 1.00 55.25 116 MET A C 1
ATOM 952 O O . MET A 1 116 ? -25.430 -8.371 38.213 1.00 55.25 116 MET A O 1
ATOM 956 N N . GLY A 1 117 ? -24.832 -8.153 36.054 1.00 54.53 117 GLY A N 1
ATOM 957 C CA . GLY A 1 117 ? -26.078 -8.665 35.493 1.00 54.53 117 GLY A CA 1
ATOM 958 C C . GLY A 1 117 ? -26.444 -10.021 36.101 1.00 54.53 117 GLY A C 1
ATOM 959 O O . GLY A 1 117 ? -25.572 -10.787 36.509 1.00 54.53 117 GLY A O 1
ATOM 960 N N . SER A 1 118 ? -27.746 -10.291 36.186 1.00 55.66 118 SER A N 1
ATOM 961 C CA . SER A 1 118 ? -28.390 -11.402 36.896 1.00 55.66 118 SER A CA 1
ATOM 962 C C . SER A 1 118 ? -27.978 -12.800 36.400 1.00 55.66 118 SER A C 1
ATOM 964 O O . SER A 1 118 ? -28.775 -13.518 35.803 1.00 55.66 118 SER A O 1
ATOM 966 N N . ALA A 1 119 ? -26.737 -13.204 36.665 1.00 55.34 119 ALA A N 1
ATOM 967 C CA . ALA A 1 119 ? -26.207 -14.549 36.443 1.00 55.34 119 ALA A CA 1
ATOM 968 C C . ALA A 1 119 ? -26.174 -15.375 37.745 1.00 55.34 119 ALA A C 1
ATOM 970 O O . ALA A 1 119 ? -25.432 -16.346 37.855 1.00 55.34 119 ALA A O 1
ATOM 971 N N . ALA A 1 120 ? -26.982 -14.990 38.737 1.00 48.62 120 ALA A N 1
ATOM 972 C CA . ALA A 1 120 ? -27.147 -15.691 40.006 1.00 48.62 120 ALA A CA 1
ATOM 973 C C . ALA A 1 120 ? -28.632 -16.004 40.263 1.00 48.62 120 ALA A C 1
ATOM 975 O O . ALA A 1 120 ? -29.202 -15.611 41.275 1.00 48.62 120 ALA A O 1
ATOM 976 N N . SER A 1 121 ? -29.285 -16.678 39.314 1.00 48.97 121 SER A N 1
ATOM 977 C CA . SER A 1 121 ? -30.533 -17.403 39.581 1.00 48.97 121 SER A CA 1
ATOM 978 C C . SER A 1 121 ? -30.725 -18.522 38.555 1.00 48.97 121 SER A C 1
ATOM 980 O O . SER A 1 121 ? -31.426 -18.362 37.554 1.00 48.97 121 SER A O 1
ATOM 982 N N . SER A 1 122 ? -30.063 -19.653 38.782 1.00 36.16 122 SER A N 1
ATOM 983 C CA . SER A 1 122 ? -30.452 -20.982 38.290 1.00 36.16 122 SER A CA 1
ATOM 984 C C . SER A 1 122 ? -29.915 -22.028 39.252 1.00 36.16 122 SER A C 1
ATOM 986 O O . SER A 1 122 ? -28.753 -21.858 39.683 1.00 36.16 122 SER A O 1
#

Radius of gyration: 23.99 Å; chains: 1; bounding box: 52×35×71 Å

Foldseek 3Di:
DPDWDKDKDKAFPDQADQLPPPDHDQCQWTWIWMFIATPVVRDTPDIDIDTGWDADVVVRGTGRHDHSVVSVVNNVRNVVVVVVVVVVVVVVVVVVVVVVVVCCVAPVDDPRDDPPDPPPDD

Sequence (122 aa):
MFPDQISVYHKLSNEPPAPNDPNPSHFSNLHLDVLIMSEAKQRPAARCEEDVVLYDYRIAKKLNILPAWMLVQYRKLWEAQEAAKKANREKVRDIERRVRELEVGTWDREGAVESMGSAASS

Organism: Arthroderma benhamiae (strain ATCC MYA-4681 / CBS 112371) (NCBI:txid663331)

Secondary structure (DSSP, 8-state):
--S--EEEEEEESSPPPPTT-SS-----EEEEEEEEEETTTTEEEEEEEEEEE-EETTTTEE-SS--HHHHHHHHHHHHHHHHHHHHHHHHHHHHHHHHHHHHHHHTSSTT------S----

pLDDT: mean 86.51, std 14.53, range [36.16, 98.06]